Protein AF-A0A7X7B2F0-F1 (afdb_monomer)

pLDDT: mean 76.9, std 15.88, range [40.81, 94.5]

Radius of gyration: 13.4 Å; Cα contacts (8 Å, |Δi|>4): 114; chains: 1; bounding box: 30×34×29 Å

Foldseek 3Di:
DQQEEEEECDPDDPVCVLLVHHYDHDDLPDDPVVVVVVCVVVVHQEYEYEPSVCVSPVVCVVPDDDRHHYHYDYPPPPDDVVVVVVVVVCCCVPPVRDND

Mean predicted aligned error: 9.23 Å

Nearest PDB structures (foldseek):
  3vr4-assembly1_H  TM=6.185E-01  e=1.177E-02  Enterococcus hirae
  5knb-assembly1_H  TM=5.345E-01  e=6.848E-02  Enterococcus hirae ATCC 9790
  3b7w-assembly1_A  TM=5.369E-01  e=9.608E-02  Homo sapiens
  3gpc-assembly2_B  TM=5.367E-01  e=1.260E-01  Homo sapiens
  3day-assembly1_A  TM=5.166E-01  e=2.024E-01  Homo sapiens

Structure (mmCIF, N/CA/C/O backbone):
data_AF-A0A7X7B2F0-F1
#
_entry.id   AF-A0A7X7B2F0-F1
#
loop_
_atom_site.group_PDB
_atom_site.id
_atom_site.type_symbol
_atom_site.label_atom_id
_atom_site.label_alt_id
_atom_site.label_comp_id
_atom_site.label_asym_id
_atom_site.label_entity_id
_atom_site.label_seq_id
_atom_site.pdbx_PDB_ins_code
_atom_site.Cartn_x
_atom_site.Cartn_y
_atom_site.Cartn_z
_atom_site.occupancy
_atom_site.B_iso_or_equiv
_atom_site.auth_seq_id
_atom_site.auth_comp_id
_atom_site.auth_asym_id
_atom_site.auth_atom_id
_atom_site.pdbx_PDB_model_num
ATOM 1 N N . MET A 1 1 ? -18.086 1.917 5.717 1.00 45.38 1 MET A N 1
ATOM 2 C CA . MET A 1 1 ? -17.348 0.929 4.901 1.00 45.38 1 MET A CA 1
ATOM 3 C C . MET A 1 1 ? -15.879 1.114 5.228 1.00 45.38 1 MET A C 1
ATOM 5 O O . MET A 1 1 ? -15.499 2.269 5.371 1.00 45.38 1 MET A O 1
ATOM 9 N N . PRO A 1 2 ? -15.085 0.049 5.417 1.00 50.81 2 PRO A N 1
ATOM 10 C CA . PRO A 1 2 ? -13.647 0.201 5.608 1.00 50.81 2 PRO A CA 1
ATOM 11 C C . PRO A 1 2 ? -13.054 0.767 4.318 1.00 50.81 2 PRO A C 1
ATOM 13 O O . PRO A 1 2 ? -13.170 0.142 3.262 1.00 50.81 2 PRO A O 1
ATOM 16 N N . ASN A 1 3 ? -12.487 1.968 4.386 1.00 76.38 3 ASN A N 1
ATOM 17 C CA . ASN A 1 3 ? -11.877 2.601 3.226 1.00 76.38 3 ASN A CA 1
ATOM 18 C C . ASN A 1 3 ? -10.437 2.088 3.124 1.00 76.38 3 ASN A C 1
ATOM 20 O O . ASN A 1 3 ? -9.581 2.458 3.928 1.00 76.38 3 ASN A O 1
ATOM 24 N N . VAL A 1 4 ? -10.199 1.178 2.180 1.00 82.44 4 VAL A N 1
ATOM 25 C CA . VAL A 1 4 ? -8.891 0.562 1.936 1.00 82.44 4 VAL A CA 1
ATOM 26 C C . VAL A 1 4 ? -8.290 1.132 0.663 1.00 82.44 4 VAL A C 1
ATOM 28 O O . VAL A 1 4 ? -8.938 1.144 -0.385 1.00 82.44 4 VAL A O 1
ATOM 31 N N . VAL A 1 5 ? -7.030 1.554 0.752 1.00 89.75 5 VAL A N 1
ATOM 32 C CA . VAL A 1 5 ? -6.272 2.097 -0.379 1.00 89.75 5 VAL A CA 1
ATOM 33 C C . VAL A 1 5 ? -5.057 1.225 -0.688 1.00 89.75 5 VAL A C 1
ATOM 35 O O . VAL A 1 5 ? -4.454 0.636 0.210 1.00 89.75 5 VAL A O 1
ATOM 38 N N . TYR A 1 6 ? -4.675 1.167 -1.959 1.00 90.94 6 TYR A N 1
ATOM 39 C CA . TYR A 1 6 ? -3.413 0.616 -2.429 1.00 90.94 6 TYR A CA 1
ATOM 40 C C . TYR A 1 6 ? -2.497 1.742 -2.924 1.00 90.94 6 TYR A C 1
ATOM 42 O O . TYR A 1 6 ? -2.858 2.498 -3.827 1.00 90.94 6 TYR A O 1
ATOM 50 N N . LEU A 1 7 ? -1.312 1.849 -2.326 1.00 91.88 7 LEU A N 1
ATOM 51 C CA . LEU A 1 7 ? -0.291 2.854 -2.607 1.00 91.88 7 LEU A CA 1
ATOM 52 C C . LEU A 1 7 ? 0.769 2.283 -3.553 1.00 91.88 7 LEU A C 1
ATOM 54 O O . LEU A 1 7 ? 1.446 1.298 -3.240 1.00 91.88 7 LEU A O 1
ATOM 58 N N . THR A 1 8 ? 0.957 2.926 -4.698 1.00 92.06 8 THR A N 1
ATOM 59 C CA . THR A 1 8 ? 1.884 2.459 -5.738 1.00 92.06 8 THR A CA 1
ATOM 60 C C . THR A 1 8 ? 2.491 3.622 -6.508 1.00 92.06 8 THR A C 1
ATOM 62 O O . THR A 1 8 ? 1.929 4.714 -6.524 1.00 92.06 8 THR A O 1
ATOM 65 N N . PHE A 1 9 ? 3.624 3.391 -7.165 1.00 90.50 9 PHE A N 1
ATOM 66 C CA . PHE A 1 9 ? 4.134 4.288 -8.208 1.00 90.50 9 PHE A CA 1
ATOM 67 C C . PHE A 1 9 ? 3.603 3.919 -9.600 1.00 90.50 9 PHE A C 1
ATOM 69 O O . PHE A 1 9 ? 3.702 4.710 -10.533 1.00 90.50 9 PHE A O 1
ATOM 76 N N . ASN A 1 10 ? 3.006 2.732 -9.748 1.00 85.75 10 ASN A N 1
ATOM 77 C CA . ASN A 1 10 ? 2.497 2.245 -11.022 1.00 85.75 10 ASN A CA 1
ATOM 78 C C . ASN A 1 10 ? 1.049 2.678 -11.241 1.00 85.75 10 ASN A C 1
ATOM 80 O O . ASN A 1 10 ? 0.173 2.420 -10.423 1.00 85.75 10 ASN A O 1
ATOM 84 N N . GLU A 1 11 ? 0.751 3.229 -12.413 1.00 78.50 11 GLU A N 1
ATOM 85 C CA . GLU A 1 11 ? -0.625 3.605 -12.768 1.00 78.50 11 GLU A CA 1
ATOM 86 C C . GLU A 1 11 ? -1.552 2.399 -13.004 1.00 78.50 11 GLU A C 1
ATOM 88 O O . GLU A 1 11 ? -2.774 2.538 -13.005 1.00 78.50 11 GLU A O 1
ATOM 93 N N . LYS A 1 12 ? -0.991 1.204 -13.229 1.00 75.62 12 LYS A N 1
ATOM 94 C CA . LYS A 1 12 ? -1.748 0.001 -13.598 1.00 75.62 12 LYS A CA 1
ATOM 95 C C . LYS A 1 12 ? -1.546 -1.118 -12.585 1.00 75.62 12 LYS A C 1
ATOM 97 O O . LYS A 1 12 ? -0.567 -1.850 -12.657 1.00 75.62 12 LYS A O 1
ATOM 102 N N . GLU A 1 13 ? -2.538 -1.307 -11.718 1.00 78.88 13 GLU A N 1
ATOM 103 C CA . GLU A 1 13 ? -2.572 -2.381 -10.713 1.00 78.88 13 GLU A CA 1
ATOM 104 C C . GLU A 1 13 ? -3.871 -3.200 -10.833 1.00 78.88 13 GLU A C 1
ATOM 106 O O . GLU A 1 13 ? -4.741 -3.154 -9.957 1.00 78.88 13 GLU A O 1
ATOM 111 N N . PRO A 1 14 ? -4.053 -3.953 -11.937 1.00 70.75 14 PRO A N 1
ATOM 112 C CA . PRO A 1 14 ? -5.324 -4.609 -12.258 1.00 70.75 14 PRO A CA 1
ATOM 113 C C . PRO A 1 14 ? -5.760 -5.627 -11.198 1.00 70.75 14 PRO A C 1
ATOM 115 O O . PRO A 1 14 ? -6.954 -5.818 -10.974 1.00 70.75 14 PRO A O 1
ATOM 118 N N . MET A 1 15 ? -4.804 -6.254 -10.506 1.00 74.12 15 MET A N 1
ATOM 119 C CA . MET A 1 15 ? -5.097 -7.188 -9.421 1.00 74.12 15 MET A CA 1
ATOM 120 C C . MET A 1 15 ? -5.717 -6.469 -8.216 1.00 74.12 15 MET A C 1
ATOM 122 O O . MET A 1 15 ? -6.735 -6.918 -7.699 1.00 74.12 15 MET A O 1
ATOM 126 N N . MET A 1 16 ? -5.157 -5.332 -7.806 1.00 78.81 16 MET A N 1
ATOM 127 C CA . MET A 1 16 ? -5.647 -4.561 -6.659 1.00 78.81 16 MET A CA 1
ATOM 128 C C . MET A 1 16 ? -7.011 -3.927 -6.958 1.00 78.81 16 MET A C 1
ATOM 130 O O . MET A 1 16 ? -7.923 -4.015 -6.137 1.00 78.81 16 MET A O 1
ATOM 134 N N . ALA A 1 17 ? -7.192 -3.416 -8.182 1.00 74.69 17 ALA A N 1
ATOM 135 C CA . ALA A 1 17 ? -8.488 -2.940 -8.666 1.00 74.69 17 ALA A CA 1
ATOM 136 C C . ALA A 1 17 ? -9.562 -4.043 -8.641 1.00 74.69 17 ALA A C 1
ATOM 138 O O . ALA A 1 17 ? -10.700 -3.784 -8.259 1.00 74.69 17 ALA A O 1
ATOM 139 N N . SER A 1 18 ? -9.213 -5.286 -9.006 1.00 73.38 18 SER A N 1
ATOM 140 C CA . SER A 1 18 ? -10.166 -6.410 -9.014 1.00 73.38 18 SER A CA 1
ATOM 141 C C . SER A 1 18 ? -10.686 -6.789 -7.623 1.00 73.38 18 SER A C 1
ATOM 143 O O . SER A 1 18 ? -11.771 -7.356 -7.506 1.00 73.38 18 SER A O 1
ATOM 145 N N . PHE A 1 19 ? -9.951 -6.426 -6.567 1.00 73.56 19 PHE A N 1
ATOM 146 C CA . PHE A 1 19 ? -10.384 -6.578 -5.178 1.00 73.56 19 PHE A CA 1
ATOM 147 C C . PHE A 1 19 ? -11.224 -5.395 -4.670 1.00 73.56 19 PHE A C 1
ATOM 149 O O . PHE A 1 19 ? -11.601 -5.380 -3.502 1.00 73.56 19 PHE A O 1
ATOM 156 N N . GLY A 1 20 ? -11.534 -4.416 -5.527 1.00 73.25 20 GLY A N 1
ATOM 157 C CA . GLY A 1 20 ? -12.330 -3.242 -5.168 1.00 73.25 20 GLY A CA 1
ATOM 158 C C . GLY A 1 20 ? -11.577 -2.213 -4.323 1.00 73.25 20 GLY A C 1
ATOM 159 O O . GLY A 1 20 ? -12.218 -1.388 -3.679 1.00 73.25 20 GLY A O 1
ATOM 160 N N . MET A 1 21 ? -10.241 -2.262 -4.300 1.00 80.12 21 MET A N 1
ATOM 161 C CA . MET A 1 21 ? -9.424 -1.283 -3.579 1.00 80.12 21 MET A CA 1
ATOM 162 C C . MET A 1 21 ? -9.251 -0.004 -4.396 1.00 80.12 21 MET A C 1
ATOM 164 O O . MET A 1 21 ? -9.065 -0.051 -5.615 1.00 80.12 21 MET A O 1
ATOM 168 N N . GLU A 1 22 ? -9.260 1.141 -3.714 1.00 85.75 22 GLU A N 1
ATOM 169 C CA . GLU A 1 22 ? -8.889 2.414 -4.326 1.00 85.75 22 GLU A CA 1
ATOM 170 C C . GLU A 1 22 ? -7.383 2.417 -4.610 1.00 85.75 22 GLU A C 1
ATOM 172 O O . GLU A 1 22 ? -6.581 2.124 -3.725 1.00 85.75 22 GLU A O 1
ATOM 177 N N . ILE A 1 23 ? -6.980 2.738 -5.839 1.00 88.44 23 ILE A N 1
ATOM 178 C CA . ILE A 1 23 ? -5.563 2.837 -6.205 1.00 88.44 23 ILE A CA 1
ATOM 179 C C . ILE A 1 23 ? -5.147 4.303 -6.123 1.00 88.44 23 ILE A C 1
ATOM 181 O O . ILE A 1 23 ? -5.646 5.134 -6.881 1.00 88.44 23 ILE A O 1
ATOM 185 N N 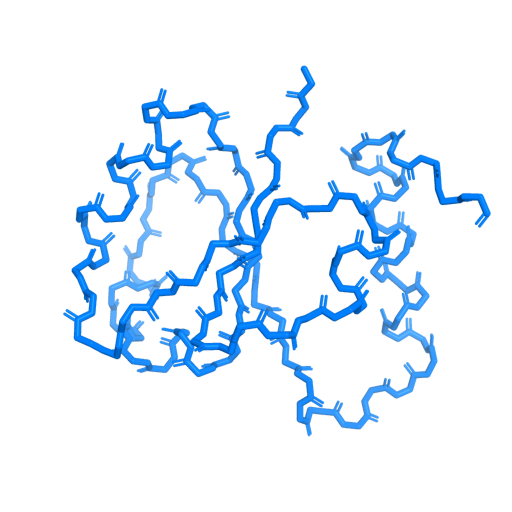. LYS A 1 24 ? -4.191 4.610 -5.244 1.00 91.56 24 LYS A N 1
ATOM 186 C CA . LYS A 1 24 ? -3.571 5.931 -5.138 1.00 91.56 24 LYS A CA 1
ATOM 187 C C . LYS A 1 24 ? -2.144 5.864 -5.670 1.00 91.56 24 LYS A C 1
ATOM 189 O O . LYS A 1 24 ? -1.252 5.287 -5.045 1.00 91.56 24 LYS A O 1
ATOM 194 N N . VAL A 1 25 ? -1.953 6.471 -6.838 1.00 93.00 25 VAL A N 1
ATOM 195 C CA . VAL A 1 25 ? -0.646 6.584 -7.488 1.00 93.00 25 VAL A CA 1
ATOM 196 C C . VAL A 1 25 ? 0.124 7.739 -6.851 1.00 93.00 25 VAL A C 1
ATOM 198 O O . VAL A 1 25 ? -0.370 8.866 -6.782 1.00 93.00 25 VAL A O 1
ATOM 201 N N . LEU A 1 26 ? 1.318 7.450 -6.347 1.00 93.38 26 LEU A N 1
ATOM 202 C CA . LEU A 1 26 ? 2.217 8.405 -5.708 1.00 93.38 26 LEU A CA 1
ATOM 203 C C . LEU A 1 26 ? 3.309 8.844 -6.689 1.00 93.38 26 LEU 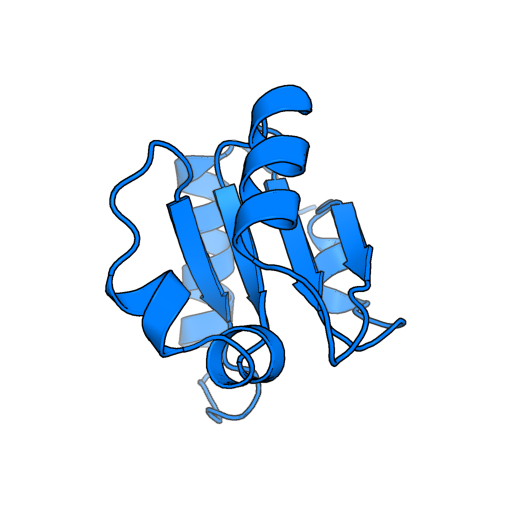A C 1
ATOM 205 O O . LEU A 1 26 ? 3.637 8.129 -7.632 1.00 93.38 26 LEU A O 1
ATOM 209 N N . ASN A 1 27 ? 3.905 10.011 -6.448 1.00 91.81 27 ASN A N 1
ATOM 210 C CA . ASN A 1 27 ? 5.155 10.389 -7.104 1.00 91.81 27 ASN A CA 1
ATOM 211 C C . ASN A 1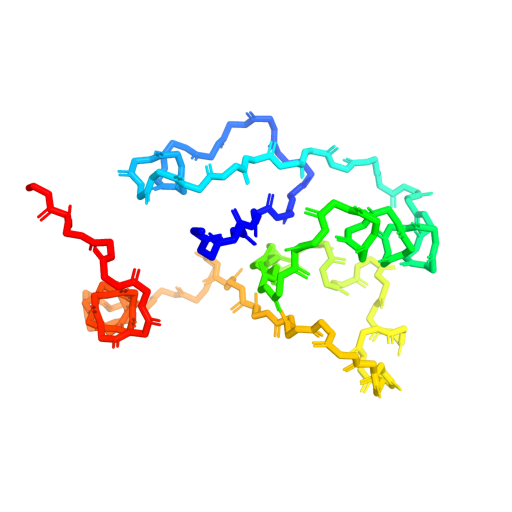 27 ? 6.351 9.800 -6.338 1.00 91.81 27 ASN A C 1
ATOM 213 O O . ASN A 1 27 ? 6.280 9.623 -5.127 1.00 91.81 27 ASN A O 1
ATOM 217 N N . GLU A 1 28 ? 7.479 9.564 -7.011 1.00 86.44 28 GLU A N 1
ATOM 218 C CA . GLU A 1 28 ? 8.680 8.990 -6.370 1.00 86.44 28 GLU A CA 1
ATOM 219 C C . GLU A 1 28 ? 9.212 9.845 -5.204 1.00 86.44 28 GLU A C 1
ATOM 221 O O . GLU A 1 28 ? 9.757 9.321 -4.237 1.00 86.44 28 GLU A O 1
ATOM 226 N N . ASN A 1 29 ? 8.979 11.160 -5.256 1.00 88.44 29 ASN A N 1
ATOM 227 C CA . ASN A 1 29 ? 9.384 12.128 -4.233 1.00 88.44 29 ASN A CA 1
ATOM 228 C C . ASN A 1 29 ? 8.239 12.501 -3.272 1.00 88.44 29 ASN A C 1
ATOM 230 O O . ASN A 1 29 ? 8.151 13.651 -2.833 1.00 88.44 29 ASN A O 1
ATOM 234 N N . PHE A 1 30 ? 7.307 11.586 -3.001 1.00 93.00 30 PHE A N 1
ATOM 235 C CA . PHE A 1 30 ? 6.187 11.876 -2.106 1.00 93.00 30 PHE A CA 1
ATOM 236 C C . PHE A 1 30 ? 6.653 12.126 -0.664 1.00 93.00 30 PHE A C 1
ATOM 238 O O . PHE A 1 30 ? 7.621 11.537 -0.179 1.00 93.00 30 PHE A O 1
ATOM 245 N N . ASP A 1 31 ? 5.908 12.979 0.041 1.00 93.88 31 ASP A N 1
ATOM 246 C CA . ASP A 1 31 ? 6.064 13.198 1.478 1.00 93.88 31 ASP A CA 1
ATOM 247 C C . ASP A 1 31 ? 5.136 12.240 2.238 1.00 93.88 31 ASP A C 1
ATOM 249 O O . ASP A 1 31 ? 3.906 12.358 2.183 1.00 93.88 31 ASP A O 1
ATOM 253 N N . ALA A 1 32 ? 5.729 11.289 2.962 1.00 92.19 32 ALA A N 1
ATOM 254 C CA . ALA A 1 32 ? 4.991 10.278 3.710 1.00 92.19 32 ALA A CA 1
ATOM 255 C C . ALA A 1 32 ? 4.166 10.863 4.874 1.00 92.19 32 ALA A C 1
ATOM 257 O O . ALA A 1 32 ? 3.076 10.367 5.169 1.00 92.19 32 ALA A O 1
ATOM 258 N N . THR A 1 33 ? 4.616 11.963 5.488 1.00 93.50 33 THR A N 1
ATOM 259 C CA . THR A 1 33 ? 3.871 12.649 6.556 1.00 93.50 33 THR A CA 1
ATOM 260 C C . THR A 1 33 ? 2.612 13.294 5.995 1.00 93.50 33 THR A C 1
ATOM 262 O O . THR A 1 33 ? 1.526 13.179 6.574 1.00 93.50 33 THR A O 1
ATOM 265 N N . LYS A 1 34 ? 2.740 13.957 4.840 1.00 94.50 34 LYS A N 1
ATOM 266 C CA . LYS A 1 34 ? 1.598 14.539 4.131 1.00 94.50 34 LYS A CA 1
ATOM 267 C C . LYS A 1 34 ? 0.618 13.452 3.693 1.00 94.50 34 LYS A C 1
ATOM 269 O O . LYS A 1 34 ? -0.579 13.602 3.928 1.00 94.50 34 LYS A O 1
ATOM 274 N N . LEU A 1 35 ? 1.123 12.349 3.139 1.00 94.44 35 LEU A N 1
ATOM 275 C CA . LEU A 1 35 ? 0.307 11.209 2.728 1.00 94.44 35 LEU A CA 1
ATOM 276 C C . LEU A 1 35 ? -0.524 10.662 3.894 1.00 94.44 35 LEU A C 1
ATOM 278 O O . LEU A 1 35 ? -1.739 10.563 3.770 1.00 94.44 35 LEU A O 1
ATOM 282 N N . VAL A 1 36 ? 0.095 10.372 5.043 1.00 92.81 36 VAL A N 1
ATOM 283 C CA . VAL A 1 36 ? -0.627 9.897 6.238 1.00 92.81 36 VAL A CA 1
ATOM 284 C C . VAL A 1 36 ? -1.728 10.870 6.650 1.00 92.81 36 VAL A C 1
ATOM 286 O O . VAL A 1 36 ? -2.836 10.447 6.974 1.00 92.81 36 VAL A O 1
ATOM 289 N N . ARG A 1 37 ? -1.449 12.179 6.640 1.00 93.69 37 ARG A N 1
ATOM 290 C CA . ARG A 1 37 ? -2.447 13.192 6.999 1.00 93.69 37 ARG A CA 1
ATOM 291 C C . ARG A 1 37 ? -3.649 13.155 6.055 1.00 93.69 37 ARG A C 1
ATOM 293 O O . ARG A 1 37 ? -4.778 13.210 6.529 1.00 93.69 37 ARG A O 1
ATOM 300 N N . GLU A 1 38 ? -3.414 13.054 4.750 1.00 93.38 38 GLU A N 1
ATOM 301 C CA . GLU A 1 38 ? -4.481 12.942 3.751 1.00 93.38 38 GLU A CA 1
ATOM 302 C C . GLU A 1 38 ? -5.321 11.680 3.957 1.00 93.38 38 GLU A C 1
ATOM 304 O O . GLU A 1 38 ? -6.546 11.761 3.979 1.00 93.38 38 GLU A O 1
ATOM 309 N N . LEU A 1 39 ? -4.669 10.533 4.166 1.00 91.56 39 LEU A N 1
ATOM 310 C CA . LEU A 1 39 ? -5.349 9.258 4.389 1.00 91.56 39 LEU A CA 1
ATOM 311 C C . LEU A 1 39 ? -6.200 9.285 5.670 1.00 91.56 39 LEU A C 1
ATOM 313 O O . LEU A 1 39 ? -7.338 8.822 5.665 1.00 91.56 39 LEU A O 1
ATOM 317 N N . ASN A 1 40 ? -5.707 9.914 6.739 1.00 89.81 40 ASN A N 1
ATOM 318 C CA . ASN A 1 40 ? -6.478 10.106 7.968 1.00 89.81 40 ASN A CA 1
ATOM 319 C C . ASN A 1 40 ? -7.715 10.997 7.756 1.00 89.81 40 ASN A C 1
ATOM 321 O O . ASN A 1 40 ? -8.780 10.689 8.286 1.00 89.81 40 ASN A O 1
ATOM 325 N N . ILE A 1 41 ? -7.600 12.084 6.978 1.00 91.31 41 ILE A N 1
ATOM 326 C CA . ILE A 1 41 ? -8.740 12.961 6.636 1.00 91.31 41 ILE A CA 1
ATOM 327 C C . ILE A 1 41 ? -9.787 12.199 5.814 1.00 91.31 41 ILE A C 1
ATOM 329 O O . ILE A 1 41 ? -10.984 12.414 5.977 1.00 91.31 41 ILE A O 1
ATOM 333 N N . GLN A 1 42 ? -9.341 11.288 4.951 1.00 89.12 42 GLN A N 1
ATOM 334 C CA . GLN A 1 42 ? -10.198 10.408 4.155 1.00 89.12 42 GLN A CA 1
ATOM 335 C C . GLN A 1 42 ? -10.775 9.225 4.957 1.00 89.12 42 GLN A C 1
ATOM 337 O O . GLN A 1 42 ? -11.488 8.391 4.396 1.00 89.12 42 GLN A O 1
ATOM 342 N N . HIS A 1 43 ? -10.491 9.149 6.263 1.00 87.50 43 HIS A N 1
ATOM 343 C CA . HIS A 1 43 ? -10.882 8.041 7.135 1.00 87.50 43 HIS A CA 1
ATOM 344 C C . HIS A 1 43 ? -10.436 6.670 6.593 1.00 87.50 43 HIS A C 1
ATOM 346 O O . HIS A 1 43 ? -11.167 5.684 6.686 1.00 87.50 43 HIS A O 1
ATOM 352 N N . ILE A 1 44 ? -9.241 6.613 5.997 1.00 87.06 44 ILE A N 1
ATOM 353 C CA . ILE A 1 44 ? -8.586 5.363 5.603 1.00 87.06 44 ILE A CA 1
ATOM 354 C C . ILE A 1 44 ? -7.998 4.711 6.854 1.00 87.06 44 ILE A C 1
ATOM 356 O O . ILE A 1 44 ? -7.214 5.328 7.573 1.00 87.06 44 ILE A O 1
ATOM 360 N N . GLU A 1 45 ? -8.343 3.450 7.094 1.00 83.62 45 GLU A N 1
ATOM 361 C CA . GLU A 1 45 ? -7.837 2.682 8.244 1.00 83.62 45 GLU A CA 1
ATOM 362 C C . GLU A 1 45 ? -6.694 1.740 7.843 1.00 83.62 45 GLU A C 1
ATOM 364 O O . GLU A 1 45 ? -5.789 1.471 8.636 1.00 83.62 45 GLU A O 1
ATOM 369 N N . ILE A 1 46 ? -6.718 1.258 6.595 1.00 86.12 46 ILE A N 1
ATOM 370 C CA . ILE A 1 46 ? -5.752 0.301 6.053 1.00 86.12 46 ILE A CA 1
ATOM 371 C C . ILE A 1 46 ? -5.227 0.821 4.715 1.00 86.12 46 ILE A C 1
ATOM 373 O O . ILE A 1 46 ? -5.996 1.053 3.779 1.00 86.12 46 ILE A O 1
ATOM 377 N N . ALA A 1 47 ? -3.906 0.947 4.608 1.00 90.00 47 ALA A N 1
ATOM 378 C CA . ALA A 1 47 ? -3.226 1.208 3.349 1.00 90.00 47 ALA A CA 1
ATOM 379 C C . ALA A 1 47 ? -2.290 0.050 3.005 1.00 90.00 47 ALA A C 1
ATOM 381 O O . ALA A 1 47 ? -1.276 -0.185 3.668 1.00 90.00 47 ALA A O 1
ATOM 382 N N . TYR A 1 48 ? -2.616 -0.659 1.933 1.00 89.12 48 TYR A N 1
ATOM 383 C CA . TYR A 1 48 ? -1.671 -1.555 1.288 1.00 89.12 48 TYR A CA 1
ATOM 384 C C . TYR A 1 48 ? -0.652 -0.721 0.517 1.00 89.12 48 TYR A C 1
ATOM 386 O O . TYR A 1 48 ? -1.000 0.308 -0.057 1.00 89.12 48 TYR A O 1
ATOM 394 N N . MET A 1 49 ? 0.602 -1.147 0.477 1.00 89.69 49 MET A N 1
ATOM 395 C CA . MET A 1 49 ? 1.642 -0.459 -0.283 1.00 89.69 49 MET A CA 1
ATOM 396 C C . MET A 1 49 ? 2.502 -1.437 -1.060 1.00 89.69 49 MET A C 1
ATOM 398 O O . MET A 1 49 ? 2.864 -2.498 -0.555 1.00 89.69 49 MET A O 1
ATOM 402 N N . SER A 1 50 ? 2.871 -1.050 -2.275 1.00 89.06 50 SER A N 1
ATOM 403 C CA . SER A 1 50 ? 3.912 -1.742 -3.030 1.00 89.06 50 SER A CA 1
ATOM 404 C C . SER A 1 50 ? 5.265 -1.676 -2.307 1.00 89.06 50 SER A C 1
ATOM 406 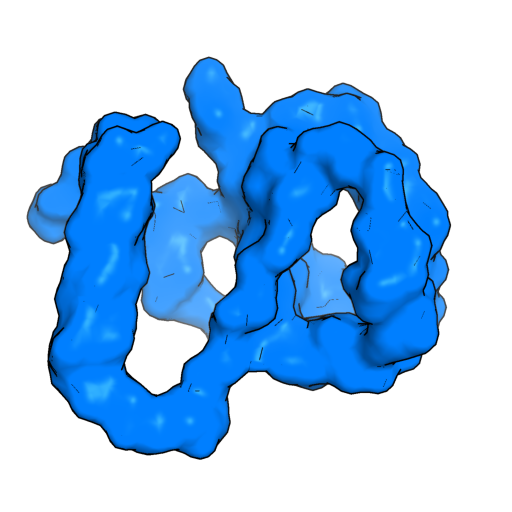O O . SER A 1 50 ? 5.559 -0.730 -1.566 1.00 89.06 50 SER A O 1
ATOM 408 N N . ASN A 1 51 ? 6.119 -2.668 -2.561 1.00 86.31 51 ASN A N 1
ATOM 409 C CA . ASN A 1 51 ? 7.479 -2.716 -2.018 1.00 86.31 51 ASN A CA 1
ATOM 410 C C . ASN A 1 51 ? 8.310 -1.469 -2.378 1.00 86.31 51 ASN A C 1
ATOM 412 O O . ASN A 1 51 ? 9.105 -0.992 -1.570 1.00 86.31 51 ASN A O 1
ATOM 416 N N . ASP A 1 52 ? 8.094 -0.898 -3.563 1.00 88.56 52 ASP A N 1
ATOM 417 C CA . ASP A 1 52 ? 8.840 0.275 -4.025 1.00 88.56 52 ASP A CA 1
ATOM 418 C C . ASP A 1 52 ? 8.457 1.540 -3.245 1.00 88.56 52 ASP A C 1
ATOM 420 O O . ASP A 1 52 ? 9.336 2.292 -2.820 1.00 88.56 52 ASP A O 1
ATOM 424 N N . VAL A 1 53 ? 7.164 1.721 -2.944 1.00 91.25 53 VAL A N 1
ATOM 425 C CA . VAL A 1 53 ? 6.682 2.810 -2.075 1.00 91.25 53 VAL A CA 1
ATOM 426 C C . VAL A 1 53 ? 7.265 2.689 -0.668 1.00 91.25 53 VAL A C 1
ATOM 428 O O . VAL A 1 53 ? 7.729 3.683 -0.105 1.00 91.25 53 VAL A O 1
ATOM 431 N N . TYR A 1 54 ? 7.294 1.476 -0.108 1.00 89.06 54 TYR A N 1
ATOM 432 C CA . TYR A 1 54 ? 7.909 1.236 1.197 1.00 89.06 54 TYR A CA 1
ATOM 433 C C . TYR A 1 54 ? 9.398 1.583 1.194 1.00 89.06 54 TYR A C 1
ATOM 435 O O . TYR A 1 54 ? 9.870 2.280 2.090 1.00 89.06 54 TYR A O 1
ATOM 443 N N . LYS A 1 55 ? 10.147 1.135 0.180 1.00 87.19 55 LYS A N 1
ATOM 444 C CA . LYS A 1 55 ? 11.590 1.391 0.070 1.00 87.19 55 LYS A CA 1
ATOM 445 C 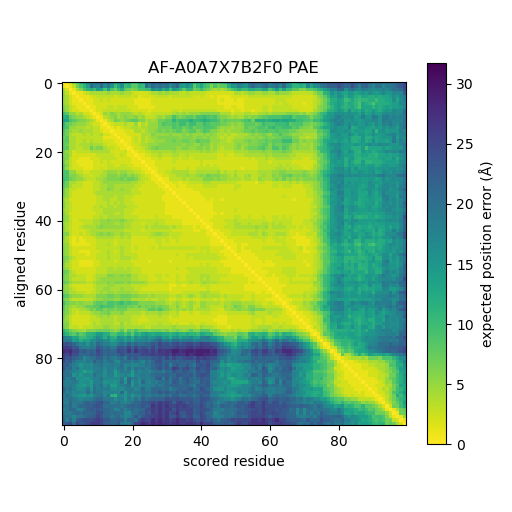C . LYS A 1 55 ? 1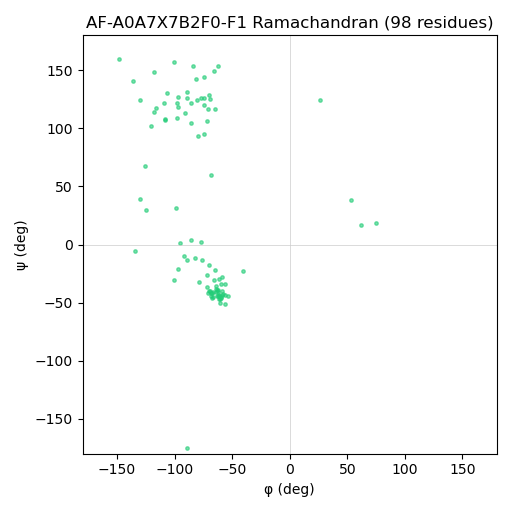1.914 2.878 -0.045 1.00 87.19 55 LYS A C 1
ATOM 447 O O . LYS A 1 55 ? 12.873 3.314 0.588 1.00 87.19 55 LYS A O 1
ATOM 452 N N . ALA A 1 56 ? 11.114 3.644 -0.787 1.00 90.44 56 ALA A N 1
ATOM 453 C CA . ALA A 1 56 ? 11.328 5.077 -0.983 1.00 90.44 56 ALA A CA 1
ATOM 454 C C . ALA A 1 56 ? 11.318 5.876 0.333 1.00 90.44 56 ALA A C 1
ATOM 456 O O . ALA A 1 56 ? 12.067 6.837 0.474 1.00 90.44 56 ALA A O 1
ATOM 457 N N . GLN A 1 57 ? 10.510 5.462 1.315 1.00 90.00 57 GLN A N 1
ATOM 458 C CA . GLN A 1 57 ? 10.376 6.138 2.613 1.00 90.00 57 GLN A CA 1
ATOM 459 C C . GLN A 1 57 ? 10.508 5.152 3.786 1.00 90.00 57 GLN A C 1
ATOM 461 O O . GLN A 1 57 ? 9.806 5.247 4.795 1.00 90.00 57 GLN A O 1
ATOM 466 N N . LYS A 1 58 ? 11.430 4.186 3.667 1.00 86.50 58 LYS A N 1
ATOM 467 C CA . LYS A 1 58 ? 11.561 3.055 4.601 1.00 86.50 58 LYS A CA 1
ATOM 468 C C . LYS A 1 58 ? 11.689 3.478 6.063 1.00 86.50 58 LYS A C 1
ATOM 470 O O . LYS A 1 58 ? 11.051 2.867 6.919 1.00 86.50 58 LYS A O 1
ATOM 475 N N . SER A 1 59 ? 12.509 4.493 6.351 1.00 83.75 59 SER A N 1
ATOM 476 C CA . SER A 1 59 ? 12.707 4.965 7.730 1.00 83.75 59 SER A CA 1
ATOM 477 C C . SER A 1 59 ? 11.387 5.433 8.335 1.00 83.75 59 SER A C 1
ATOM 479 O O . SER A 1 59 ? 11.029 5.004 9.423 1.00 83.75 59 SER A O 1
ATOM 481 N N . PHE A 1 60 ? 10.614 6.225 7.586 1.00 89.06 60 PHE A N 1
ATOM 482 C CA . PHE A 1 60 ? 9.336 6.743 8.058 1.00 89.06 60 PHE A CA 1
ATOM 483 C C . PHE A 1 60 ? 8.351 5.617 8.388 1.00 89.06 60 PHE A C 1
ATOM 485 O O . PHE A 1 60 ? 7.784 5.600 9.475 1.00 89.06 60 PHE A O 1
ATOM 492 N N . PHE A 1 61 ? 8.159 4.661 7.474 1.00 86.62 61 PHE A N 1
ATOM 493 C CA . PHE A 1 61 ? 7.184 3.585 7.677 1.00 86.62 61 PHE A CA 1
ATOM 494 C C . PHE A 1 61 ? 7.608 2.563 8.733 1.00 86.62 61 PHE A C 1
ATOM 496 O O . PHE A 1 61 ? 6.747 1.932 9.335 1.00 86.62 61 PHE A O 1
ATOM 503 N N . THR A 1 62 ? 8.911 2.394 8.965 1.00 81.94 62 THR A N 1
ATOM 504 C CA . THR A 1 62 ? 9.417 1.494 10.014 1.00 81.94 62 THR A CA 1
ATOM 505 C C . THR A 1 62 ? 9.163 2.069 11.408 1.00 81.94 62 THR A C 1
ATOM 507 O O . THR A 1 62 ? 8.817 1.323 12.319 1.00 81.94 62 THR A O 1
ATOM 510 N N . ASP A 1 63 ? 9.274 3.390 11.552 1.00 83.56 63 ASP A N 1
ATOM 511 C CA . ASP A 1 63 ? 9.126 4.085 12.835 1.00 83.56 63 ASP A CA 1
ATOM 512 C C . ASP A 1 63 ? 7.700 4.623 13.066 1.00 83.56 63 ASP A C 1
ATOM 514 O O . ASP A 1 63 ? 7.416 5.261 14.083 1.00 83.56 63 ASP A O 1
ATOM 518 N N . TYR A 1 64 ? 6.783 4.389 12.124 1.00 84.25 64 TYR A N 1
ATOM 519 C CA . TYR A 1 64 ? 5.417 4.894 12.189 1.00 84.25 64 TYR A CA 1
ATOM 520 C C . TYR A 1 64 ? 4.605 4.211 13.303 1.00 84.25 64 TYR A C 1
ATOM 522 O O . TYR A 1 64 ? 4.449 2.993 13.314 1.00 84.25 64 TYR A O 1
ATOM 530 N N . GLN A 1 65 ? 4.026 5.008 14.209 1.00 82.00 65 GLN A N 1
ATOM 531 C CA . GLN A 1 65 ? 3.204 4.535 15.339 1.00 82.00 65 GLN A CA 1
ATOM 532 C C . GLN A 1 65 ? 1.799 5.167 15.377 1.00 82.00 65 GLN A C 1
ATOM 534 O O . GLN A 1 65 ? 1.239 5.399 16.447 1.00 82.00 65 GLN A O 1
ATOM 539 N N . GLY A 1 66 ? 1.237 5.522 14.220 1.00 80.56 66 GLY A N 1
ATOM 540 C CA . GLY A 1 66 ? -0.096 6.126 14.150 1.00 80.56 66 GLY A CA 1
ATOM 541 C C . GLY A 1 66 ? -1.239 5.114 14.021 1.00 80.56 66 GLY A C 1
ATOM 542 O O . GLY A 1 66 ? -1.038 3.905 14.038 1.00 80.56 66 GLY A O 1
ATOM 543 N N . ASN A 1 67 ? -2.457 5.635 13.857 1.00 82.06 67 ASN A N 1
ATOM 544 C CA . ASN A 1 67 ? -3.687 4.831 13.799 1.00 82.06 67 ASN A CA 1
ATOM 545 C C . ASN A 1 67 ? -3.897 4.095 12.464 1.00 82.06 67 ASN A C 1
ATOM 547 O O . ASN A 1 67 ? -4.780 3.246 12.372 1.00 82.06 67 ASN A O 1
ATOM 551 N N . LEU A 1 68 ? -3.134 4.442 11.426 1.00 84.88 68 LEU A N 1
ATOM 552 C CA . LEU A 1 68 ? -3.288 3.865 10.097 1.00 84.88 68 LEU A CA 1
ATOM 553 C C . LEU A 1 68 ? -2.428 2.606 9.962 1.00 84.88 68 LEU A C 1
ATOM 555 O O . LEU A 1 68 ? -1.219 2.637 10.183 1.00 84.88 68 LEU A O 1
ATOM 559 N N . THR A 1 69 ? -3.036 1.488 9.576 1.00 85.56 69 THR A N 1
ATOM 560 C CA . THR A 1 69 ? -2.298 0.237 9.389 1.00 85.56 69 THR A CA 1
ATOM 561 C C . THR A 1 69 ? -1.716 0.178 7.984 1.00 85.56 69 THR A C 1
ATOM 563 O O . THR A 1 69 ? -2.448 0.212 6.994 1.00 85.56 69 THR A O 1
ATOM 566 N N . PHE A 1 70 ? -0.396 0.042 7.896 1.00 84.31 70 PHE A N 1
ATOM 567 C CA . PHE A 1 70 ? 0.306 -0.158 6.635 1.00 84.31 70 PHE A CA 1
ATOM 568 C C . PHE A 1 70 ? 0.597 -1.640 6.400 1.00 84.31 70 PHE A C 1
ATOM 570 O O . PHE A 1 70 ? 1.199 -2.302 7.245 1.00 84.31 70 PHE A O 1
ATOM 577 N N . ILE A 1 71 ? 0.192 -2.161 5.241 1.00 85.62 71 ILE A N 1
ATOM 578 C CA . ILE A 1 71 ? 0.430 -3.554 4.848 1.00 85.62 71 ILE A CA 1
ATOM 579 C C . ILE A 1 71 ? 1.322 -3.574 3.610 1.00 85.62 71 ILE A C 1
ATOM 581 O O . ILE A 1 71 ? 0.944 -3.086 2.546 1.00 85.62 71 ILE A O 1
ATOM 585 N N . LEU A 1 72 ? 2.510 -4.161 3.740 1.00 82.00 72 LEU A N 1
ATOM 586 C CA . LEU A 1 72 ? 3.429 -4.325 2.621 1.00 82.00 72 LEU A CA 1
ATOM 587 C C . LEU A 1 72 ? 2.941 -5.435 1.683 1.00 82.00 72 LEU A C 1
ATOM 589 O O . LEU A 1 72 ? 2.728 -6.570 2.110 1.00 82.00 72 LEU A O 1
ATOM 593 N N . PHE A 1 73 ? 2.810 -5.112 0.402 1.00 75.06 73 PHE A N 1
ATOM 594 C CA . PHE A 1 73 ? 2.559 -6.058 -0.673 1.00 75.06 73 PHE A CA 1
ATOM 595 C C . PHE A 1 73 ? 3.830 -6.198 -1.514 1.00 75.06 73 PHE A C 1
ATOM 597 O O . PHE A 1 73 ? 4.207 -5.287 -2.257 1.00 75.06 73 PHE A O 1
ATOM 604 N N . ASP A 1 74 ? 4.509 -7.338 -1.384 1.00 67.00 74 ASP A N 1
ATOM 605 C CA . ASP A 1 74 ? 5.670 -7.660 -2.211 1.00 67.00 74 ASP A CA 1
ATOM 606 C C . ASP A 1 74 ? 5.250 -8.572 -3.366 1.00 67.00 74 ASP A C 1
ATOM 608 O O . ASP A 1 74 ? 4.914 -9.739 -3.171 1.00 67.00 74 ASP A O 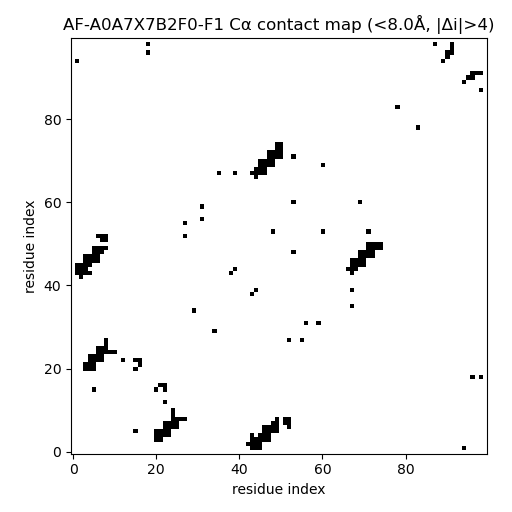1
ATOM 612 N N . SER A 1 75 ? 5.238 -8.024 -4.581 1.00 55.16 75 SER A N 1
ATOM 613 C CA . SER A 1 75 ? 4.965 -8.770 -5.812 1.00 55.16 75 SER A CA 1
ATOM 614 C C . SER A 1 75 ? 6.195 -9.513 -6.351 1.00 55.16 75 SER A C 1
ATOM 616 O O . SER A 1 75 ? 6.038 -10.348 -7.243 1.00 55.16 75 SER A O 1
ATOM 618 N N . ASN A 1 76 ? 7.396 -9.229 -5.823 1.00 48.22 76 ASN A N 1
ATOM 619 C CA . ASN A 1 76 ? 8.659 -9.838 -6.255 1.00 48.22 76 ASN A CA 1
ATOM 620 C C . ASN A 1 76 ? 9.041 -11.088 -5.459 1.00 48.22 76 ASN A C 1
ATOM 622 O O . ASN A 1 76 ? 9.957 -11.806 -5.862 1.00 48.22 76 ASN A O 1
ATOM 626 N N . ASP A 1 77 ? 8.349 -11.381 -4.360 1.00 43.47 77 ASP A N 1
ATOM 627 C CA . ASP A 1 77 ? 8.426 -12.704 -3.760 1.00 43.47 77 ASP A CA 1
ATOM 628 C C . ASP A 1 77 ? 7.599 -13.644 -4.657 1.00 43.47 77 ASP A C 1
ATOM 630 O O . ASP A 1 77 ? 6.406 -13.370 -4.851 1.00 43.47 77 ASP A O 1
ATOM 634 N N . PRO A 1 78 ? 8.171 -14.715 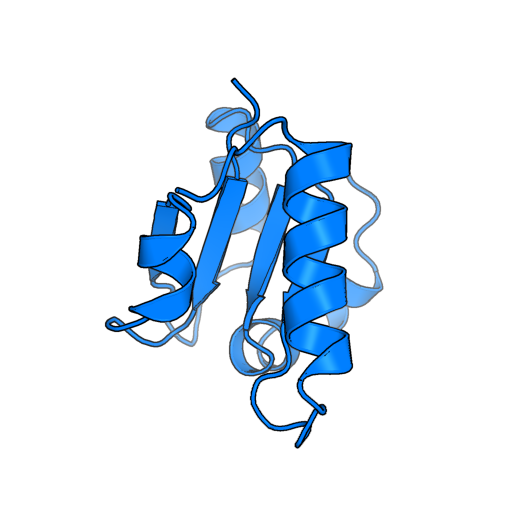-5.253 1.00 40.81 78 PRO A N 1
ATOM 635 C CA . PRO A 1 78 ? 7.433 -15.721 -6.015 1.00 40.81 78 PRO A CA 1
ATOM 636 C C . PRO A 1 78 ? 6.548 -16.531 -5.064 1.00 40.81 78 PRO A C 1
ATOM 638 O O . PRO A 1 78 ? 6.656 -17.747 -4.909 1.00 40.81 78 PRO A O 1
ATOM 641 N N . THR A 1 79 ? 5.644 -15.858 -4.374 1.00 47.81 79 THR A N 1
ATOM 642 C CA . THR A 1 79 ? 4.754 -16.456 -3.415 1.00 47.81 79 THR A CA 1
ATOM 643 C C . THR A 1 79 ? 3.630 -17.104 -4.200 1.00 47.81 79 THR A C 1
ATOM 645 O O . THR A 1 79 ? 2.647 -16.495 -4.621 1.00 47.81 79 THR A O 1
ATOM 648 N N . SER A 1 80 ? 3.865 -18.392 -4.465 1.00 52.38 80 SER A N 1
ATOM 649 C CA . SER A 1 80 ? 2.967 -19.498 -4.144 1.00 52.38 80 SER A CA 1
ATOM 650 C C . SER A 1 80 ? 1.503 -19.077 -4.053 1.00 52.38 80 SER A C 1
ATOM 652 O O . SER A 1 80 ? 1.142 -18.250 -3.219 1.00 52.38 80 SER A O 1
ATOM 654 N N . ASN A 1 81 ? 0.632 -19.726 -4.828 1.00 55.62 81 ASN A N 1
ATOM 655 C CA . ASN A 1 81 ? -0.831 -19.589 -4.753 1.00 55.62 81 ASN A CA 1
ATOM 656 C C . ASN A 1 81 ? -1.392 -19.513 -3.312 1.00 55.62 81 ASN A C 1
ATOM 658 O O . ASN A 1 81 ? -2.466 -18.955 -3.102 1.00 55.62 81 ASN A O 1
ATOM 662 N N . LEU A 1 82 ? -0.656 -20.018 -2.316 1.00 47.59 82 LEU A N 1
ATOM 663 C CA . LEU A 1 82 ? -0.907 -19.846 -0.891 1.00 47.59 82 LEU A CA 1
ATOM 664 C C . LEU A 1 82 ? -0.937 -18.387 -0.399 1.00 47.59 82 LEU A C 1
ATOM 666 O O . LEU A 1 82 ? -1.823 -18.065 0.383 1.00 47.59 82 LEU A O 1
ATOM 670 N N . ALA A 1 83 ? -0.024 -17.503 -0.812 1.00 52.25 83 ALA A N 1
ATOM 671 C CA . ALA A 1 83 ? -0.022 -16.110 -0.354 1.00 52.25 83 ALA A CA 1
ATOM 672 C C . ALA A 1 83 ? -1.189 -15.326 -0.950 1.00 52.25 83 ALA A C 1
ATOM 674 O O . ALA A 1 83 ? -1.891 -14.643 -0.214 1.00 52.25 83 ALA A O 1
ATOM 675 N N . LYS A 1 84 ? -1.483 -15.524 -2.243 1.00 61.34 84 LYS A N 1
ATOM 676 C CA . LYS A 1 84 ? -2.695 -14.986 -2.886 1.00 61.34 84 LYS A CA 1
ATOM 677 C C . LYS A 1 84 ? -3.965 -15.467 -2.187 1.00 61.34 84 LYS A C 1
ATOM 679 O O . LYS A 1 84 ? -4.876 -14.682 -1.948 1.00 61.34 84 LYS A O 1
ATOM 684 N N . ARG A 1 85 ? -4.016 -16.753 -1.828 1.00 63.16 85 ARG A N 1
ATOM 685 C CA . ARG A 1 85 ? -5.144 -17.352 -1.111 1.00 63.16 85 ARG A CA 1
ATOM 686 C C . ARG A 1 85 ? -5.263 -16.819 0.318 1.00 63.16 85 ARG A C 1
ATOM 688 O O . ARG A 1 85 ? -6.358 -16.459 0.714 1.00 63.16 85 ARG A O 1
ATOM 695 N N . ARG A 1 86 ? -4.153 -16.656 1.044 1.00 58.38 86 ARG A N 1
ATOM 696 C CA . ARG A 1 86 ? -4.142 -16.016 2.369 1.00 58.38 86 ARG A CA 1
ATOM 697 C C . ARG A 1 86 ? -4.551 -14.550 2.310 1.00 58.38 86 ARG A C 1
ATOM 699 O O . ARG A 1 86 ? -5.279 -14.114 3.185 1.00 58.38 86 ARG A O 1
ATOM 706 N N . LEU A 1 87 ? -4.143 -13.808 1.283 1.00 64.50 87 LEU A N 1
ATOM 707 C CA . LEU A 1 87 ? -4.606 -12.437 1.065 1.00 64.50 87 LEU A CA 1
ATOM 708 C C . LEU A 1 87 ? -6.113 -12.402 0.822 1.00 64.50 87 LEU A C 1
ATOM 710 O O . LEU A 1 87 ? -6.807 -11.600 1.435 1.00 64.50 87 LEU A O 1
ATOM 714 N N . LYS A 1 88 ? -6.628 -13.317 -0.006 1.00 64.94 88 LYS A N 1
ATOM 715 C CA . LYS A 1 88 ? -8.068 -13.475 -0.233 1.00 64.94 88 LYS A CA 1
ATOM 716 C C . LYS A 1 88 ? -8.811 -13.810 1.064 1.00 64.94 88 LYS A C 1
ATOM 718 O O . LYS A 1 88 ? -9.834 -13.196 1.340 1.00 64.94 88 LYS A O 1
ATOM 723 N N . ASP A 1 89 ? -8.276 -14.731 1.861 1.00 63.09 89 ASP A N 1
ATOM 724 C CA . ASP A 1 89 ? -8.872 -15.163 3.126 1.00 63.09 89 ASP A CA 1
ATOM 725 C C . ASP A 1 89 ? -8.843 -14.038 4.173 1.00 63.09 89 ASP A C 1
ATOM 727 O O . ASP A 1 89 ? -9.851 -13.808 4.831 1.00 63.09 89 ASP A O 1
ATOM 731 N N . VAL A 1 90 ? -7.742 -13.281 4.274 1.00 63.19 90 VAL A N 1
ATOM 732 C CA . VAL A 1 90 ? -7.615 -12.122 5.174 1.00 63.19 90 VAL A CA 1
ATOM 733 C C . VAL A 1 90 ? -8.552 -10.992 4.746 1.00 63.19 90 VAL A C 1
ATOM 735 O O . VAL A 1 90 ? -9.274 -10.457 5.579 1.00 63.19 90 VAL A O 1
ATOM 738 N N . LEU A 1 91 ? -8.620 -10.659 3.454 1.00 63.91 91 LEU A N 1
ATOM 739 C CA . LEU A 1 91 ? -9.551 -9.647 2.936 1.00 63.91 91 LEU A CA 1
ATOM 740 C C . LEU A 1 91 ? -11.016 -10.048 3.171 1.00 63.91 91 LEU A C 1
ATOM 742 O O . LEU A 1 91 ? -11.831 -9.218 3.584 1.00 63.91 91 LEU A O 1
ATOM 746 N N . ALA A 1 92 ? -11.343 -11.327 2.971 1.00 62.66 92 ALA A N 1
ATOM 747 C CA . ALA A 1 92 ? -12.670 -11.864 3.245 1.00 62.66 92 ALA A CA 1
ATOM 748 C C . ALA A 1 92 ? -12.999 -11.848 4.748 1.00 62.66 92 ALA A C 1
ATOM 750 O O . ALA A 1 92 ? -14.118 -11.495 5.119 1.00 62.66 92 ALA A O 1
ATOM 751 N N . SER A 1 93 ? -12.035 -12.187 5.614 1.00 59.38 93 SER A N 1
ATOM 752 C CA . SER A 1 93 ? -12.239 -12.266 7.066 1.00 59.38 93 SER A CA 1
ATOM 753 C C . SER A 1 93 ? -12.226 -10.913 7.771 1.00 59.38 93 SER A C 1
ATOM 755 O O . SER A 1 93 ? -12.914 -10.745 8.772 1.00 59.38 93 SER A O 1
ATOM 757 N N . SER A 1 94 ? -11.440 -9.956 7.277 1.00 53.28 94 SER A N 1
ATOM 758 C CA . SER A 1 94 ? -11.191 -8.685 7.962 1.00 53.28 94 SER A CA 1
ATOM 759 C C . SER A 1 94 ? -12.080 -7.549 7.460 1.00 53.28 94 SER A C 1
ATOM 761 O O . SER A 1 94 ? -12.244 -6.569 8.177 1.00 53.28 94 SER A O 1
ATOM 763 N N . ILE A 1 95 ? -12.646 -7.649 6.247 1.00 52.59 95 ILE A N 1
ATOM 764 C CA . ILE A 1 95 ? -13.266 -6.489 5.574 1.00 52.59 95 ILE A CA 1
ATOM 765 C C . ILE A 1 95 ? -14.645 -6.804 4.963 1.00 52.59 95 ILE A C 1
ATOM 767 O O . ILE A 1 95 ? -15.332 -5.907 4.482 1.00 52.59 95 ILE A O 1
ATOM 771 N N . GLY A 1 96 ? -15.110 -8.060 4.977 1.00 46.16 96 GLY A N 1
ATOM 772 C CA . GLY A 1 96 ? -16.400 -8.416 4.364 1.00 46.16 96 GLY A CA 1
ATOM 773 C C . GLY A 1 96 ? -16.448 -8.161 2.850 1.00 46.16 96 GLY A C 1
ATOM 774 O O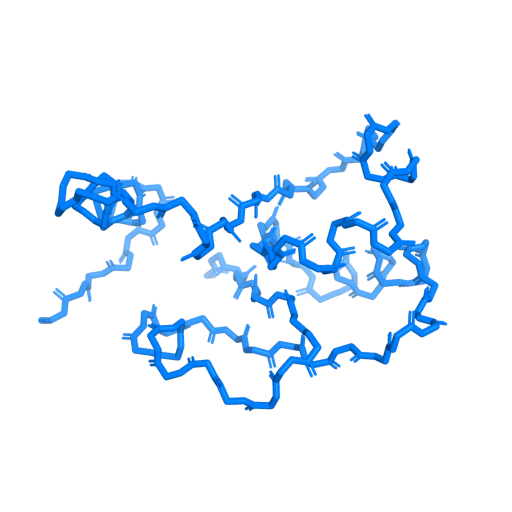 . GLY A 1 96 ? -17.528 -8.121 2.260 1.00 46.16 96 GLY A O 1
ATOM 775 N N . ILE A 1 97 ? -15.286 -7.996 2.206 1.00 49.97 97 ILE A N 1
ATOM 776 C CA . ILE A 1 97 ? -15.172 -7.892 0.754 1.00 49.97 97 ILE A CA 1
ATOM 777 C C . ILE A 1 97 ? -15.374 -9.302 0.193 1.00 49.97 97 ILE A C 1
ATOM 779 O O . ILE A 1 97 ? -14.455 -10.122 0.146 1.00 49.97 97 ILE A O 1
ATOM 783 N N . GLN A 1 98 ? -16.612 -9.612 -0.195 1.00 46.84 98 GLN A N 1
ATOM 784 C CA . GLN A 1 98 ? -16.918 -10.829 -0.938 1.00 46.84 98 GLN A CA 1
ATOM 785 C C . GLN A 1 98 ? -16.376 -10.687 -2.358 1.00 46.84 98 GLN A C 1
ATOM 787 O O . GLN A 1 98 ? -16.912 -9.958 -3.190 1.00 46.84 98 GLN A O 1
ATOM 792 N N . THR A 1 99 ? -15.293 -11.404 -2.627 1.00 45.94 99 THR A N 1
ATOM 793 C CA . THR A 1 99 ? -14.808 -11.624 -3.987 1.00 45.94 99 THR A CA 1
ATOM 794 C C . THR A 1 99 ? -15.786 -12.564 -4.692 1.00 45.94 99 THR A C 1
ATOM 796 O O . THR A 1 99 ? -15.985 -13.691 -4.236 1.00 45.94 99 THR A O 1
ATOM 799 N N . ARG A 1 100 ? -16.441 -12.074 -5.752 1.00 48.06 100 ARG A N 1
ATOM 800 C CA . ARG A 1 100 ? -17.241 -12.910 -6.661 1.00 48.06 100 ARG A CA 1
ATOM 801 C C . ARG A 1 100 ? -16.368 -13.930 -7.387 1.00 48.06 100 ARG A C 1
ATOM 803 O O . ARG A 1 100 ? -15.188 -13.611 -7.659 1.00 48.06 100 ARG A O 1
#

Solvent-accessible surface area (backbone atoms only — not comparable to full-atom values): 6045 Å² total; per-residue (Å²): 128,91,40,46,36,36,37,27,73,58,91,78,53,70,70,54,49,74,73,72,38,47,77,46,68,49,62,93,85,62,57,68,70,60,50,53,52,54,38,52,75,68,57,35,51,40,36,36,28,31,53,66,54,46,62,70,45,40,70,60,68,71,71,60,83,67,89,57,45,76,42,82,44,63,84,83,57,89,63,50,74,62,52,59,47,50,51,52,50,46,42,40,72,75,66,68,53,79,80,129

Sequence (100 aa):
MPNVVYLTFNEKEPMMASFGMEIKVLNENFDATKLVRELNIQHIEIAYMSNDVYKAQKSFFTDYQGNLTFILFDSNDPTSNLAKRRLKDVLASSIGIQTR

Secondary structure (DSSP, 8-state):
--EEEEEES-S--HHHHHTTPEEEEPPTT--HHHHHHHHHHTTEEEEEEEHHHHHHTHHHHHS--SSSEEEEE-SSS---HHHHHHHHHHHHHHH-----